Protein AF-B1I078-F1 (afdb_monomer_lite)

Organism: Lysinibacillus sphaericus (strain C3-41) (NCBI:txid444177)

Foldseek 3Di:
DPPQDWDFLDLVVVQVPDDFLAEEEEEEAVVLCSVVSLVNVCVVCVVVLEAEDEDEDPDPLVDVVSLVVVLVVVVVPVPGPDAYEYEYEECPVPADVSLVSVVVSCVVVVGRYYYYYYYHFYPDLVRRVCCCVVRVVLVRGQKYKYWGDAPPDRITIGIDGSVCVVVDDSVVVNVVVVVRND

Sequence (182 aa):
MLNEIIKPLYANEIIKSLYAGEKIIIVGECGAGKTHLLNQIREALIADNNPASILAGKFQANSEKDFDEILDEIKHHKNYAGKNFILMDEEDKFWLDDFKFLDKIADKLQSDIGYVATMQAGRGMKKIQEVIADKNVTKYFSKIIVVGYPRRSKGYFIVIDKKDENTFNWSHFERLQSNLYY

Structure (mmCIF, N/CA/C/O backbone):
data_AF-B1I078-F1
#
_entry.id   AF-B1I078-F1
#
loop_
_atom_site.group_PDB
_atom_site.id
_atom_site.type_symbol
_atom_site.label_atom_id
_atom_site.label_alt_id
_atom_site.label_comp_id
_atom_site.label_asym_id
_atom_site.label_entity_id
_atom_site.label_seq_id
_atom_site.pdbx_PDB_ins_code
_atom_site.Cartn_x
_atom_site.Cartn_y
_atom_site.Cartn_z
_atom_site.occupancy
_atom_site.B_iso_or_equiv
_atom_site.auth_seq_id
_atom_site.auth_comp_id
_atom_site.auth_asym_id
_atom_site.auth_atom_id
_atom_site.pdbx_PDB_model_num
ATOM 1 N N . MET A 1 1 ? -4.871 -17.125 -20.584 1.00 35.53 1 MET A N 1
ATOM 2 C CA . MET A 1 1 ? -4.058 -15.903 -20.407 1.00 35.53 1 MET A CA 1
ATOM 3 C C . MET A 1 1 ? -4.929 -14.899 -19.682 1.00 35.53 1 MET A C 1
ATOM 5 O O . MET A 1 1 ? -6.003 -14.605 -20.190 1.00 35.53 1 MET A O 1
ATOM 9 N N . LEU A 1 2 ? -4.539 -14.465 -18.484 1.00 36.88 2 LEU A N 1
ATOM 10 C CA . LEU A 1 2 ? -5.199 -13.339 -17.823 1.00 36.88 2 LEU A CA 1
ATOM 11 C C . LEU A 1 2 ? -4.810 -12.063 -18.578 1.00 36.88 2 LEU A C 1
ATOM 13 O O . LEU A 1 2 ? -3.639 -11.869 -18.897 1.00 36.88 2 LEU A O 1
ATOM 17 N N . ASN A 1 3 ? -5.796 -11.233 -18.910 1.00 39.59 3 ASN A N 1
ATOM 18 C CA . ASN A 1 3 ? -5.554 -9.908 -19.468 1.00 39.59 3 ASN A CA 1
ATOM 19 C C . ASN A 1 3 ? -4.946 -9.042 -18.356 1.00 39.59 3 ASN A C 1
ATOM 21 O O . ASN A 1 3 ? -5.674 -8.519 -17.514 1.00 39.59 3 ASN A O 1
ATOM 25 N N . GLU A 1 4 ? -3.620 -8.926 -18.325 1.00 52.34 4 GLU A N 1
ATOM 26 C CA . GLU A 1 4 ? -2.906 -7.975 -17.472 1.00 52.34 4 GLU A CA 1
ATOM 27 C C . GLU A 1 4 ? -3.211 -6.557 -17.979 1.00 52.34 4 GLU A C 1
ATOM 29 O O . GLU A 1 4 ? -2.581 -6.040 -18.900 1.00 52.34 4 GLU A O 1
ATOM 34 N N . ILE A 1 5 ? -4.262 -5.940 -17.436 1.00 53.91 5 ILE A N 1
ATOM 35 C CA . ILE A 1 5 ? -4.670 -4.585 -17.812 1.00 53.91 5 ILE A CA 1
ATOM 36 C C . ILE A 1 5 ? -3.835 -3.604 -16.987 1.00 53.91 5 ILE A C 1
ATOM 38 O O . ILE A 1 5 ? -4.050 -3.465 -15.784 1.00 53.91 5 ILE A O 1
ATOM 42 N N . ILE A 1 6 ? -2.903 -2.899 -17.635 1.00 55.84 6 ILE A N 1
ATOM 43 C CA . ILE A 1 6 ? -2.276 -1.703 -17.058 1.00 55.84 6 ILE A CA 1
ATOM 44 C C . ILE A 1 6 ? -3.361 -0.642 -16.930 1.00 55.84 6 ILE A C 1
ATOM 46 O O . ILE A 1 6 ? -3.942 -0.217 -17.933 1.00 55.84 6 ILE A O 1
ATOM 50 N N . LYS A 1 7 ? -3.639 -0.219 -15.698 1.00 57.97 7 LYS A N 1
ATOM 51 C CA . LYS A 1 7 ? -4.682 0.765 -15.431 1.00 57.97 7 LYS A CA 1
ATOM 52 C C . LYS A 1 7 ? -4.078 2.143 -15.157 1.00 57.97 7 LYS A C 1
ATOM 54 O O . LYS A 1 7 ? -3.057 2.244 -14.470 1.00 57.97 7 LYS A O 1
ATOM 59 N N . PRO A 1 8 ? -4.693 3.218 -15.678 1.00 57.91 8 PRO A N 1
ATOM 60 C CA . PRO A 1 8 ? -4.379 4.572 -15.235 1.00 57.91 8 PRO A CA 1
ATOM 61 C C . PRO A 1 8 ? -4.623 4.708 -13.725 1.00 57.91 8 PRO A C 1
ATOM 63 O O . PRO A 1 8 ? -5.537 4.081 -13.191 1.00 57.91 8 PRO A O 1
ATOM 66 N N . LEU A 1 9 ? -3.806 5.523 -13.048 1.00 56.84 9 LEU A N 1
ATOM 67 C CA . LEU A 1 9 ? -3.815 5.687 -11.590 1.00 56.84 9 LEU A CA 1
ATOM 68 C C . LEU A 1 9 ? -5.116 6.320 -11.058 1.00 56.84 9 LEU A C 1
ATOM 70 O O . LEU A 1 9 ? -5.196 7.523 -10.830 1.00 56.84 9 LEU A O 1
ATOM 74 N N . TYR A 1 10 ? -6.144 5.493 -10.873 1.00 59.09 10 TYR A N 1
ATOM 75 C CA . TYR A 1 10 ? -7.395 5.831 -10.207 1.00 59.09 10 TYR A CA 1
ATOM 76 C C . TYR A 1 10 ? -7.567 4.959 -8.960 1.00 59.09 10 TYR A C 1
ATOM 78 O O . TYR A 1 10 ? -7.896 3.775 -9.056 1.00 59.09 10 TYR A O 1
ATOM 86 N N . ALA A 1 11 ? -7.390 5.554 -7.779 1.00 56.84 11 ALA A N 1
ATOM 87 C CA . ALA A 1 11 ? -7.532 4.855 -6.501 1.00 56.84 11 ALA A CA 1
ATOM 88 C C . ALA A 1 11 ? -8.912 4.194 -6.315 1.00 56.84 11 ALA A C 1
ATOM 90 O O . ALA A 1 11 ? -9.003 3.124 -5.721 1.00 56.84 11 ALA A O 1
ATOM 91 N N . ASN A 1 12 ? -9.968 4.752 -6.916 1.00 58.53 12 ASN A N 1
ATOM 92 C CA . ASN A 1 12 ? -11.337 4.231 -6.826 1.00 58.53 12 ASN A CA 1
ATOM 93 C C . ASN A 1 12 ? -11.493 2.773 -7.296 1.00 58.53 12 ASN A C 1
ATOM 95 O O . ASN A 1 12 ? -12.405 2.084 -6.843 1.00 58.53 12 ASN A O 1
ATOM 99 N N . GLU A 1 13 ? -10.637 2.280 -8.197 1.00 58.34 13 GLU A N 1
ATOM 100 C CA . GLU A 1 13 ? -10.683 0.873 -8.619 1.00 58.34 13 GLU A CA 1
ATOM 101 C C . GLU A 1 13 ? -9.942 -0.067 -7.665 1.00 58.34 13 GLU A C 1
ATOM 103 O O . GLU A 1 13 ? -10.354 -1.212 -7.496 1.00 58.34 13 GLU A O 1
ATOM 108 N N . ILE A 1 14 ? -8.886 0.422 -7.010 1.00 62.47 14 ILE A N 1
ATOM 109 C CA . ILE A 1 14 ? -8.169 -0.312 -5.963 1.00 62.47 14 ILE A CA 1
ATOM 110 C C . ILE A 1 14 ? -9.088 -0.454 -4.742 1.00 62.47 14 ILE A C 1
ATOM 112 O O . ILE A 1 14 ? -9.258 -1.558 -4.227 1.00 62.47 14 ILE A O 1
ATOM 116 N N . ILE A 1 15 ? -9.756 0.637 -4.356 1.00 59.59 15 ILE A N 1
ATOM 117 C CA . ILE A 1 15 ? -10.561 0.768 -3.130 1.00 59.59 15 ILE A CA 1
ATOM 118 C C . ILE A 1 15 ? -11.805 -0.113 -3.127 1.00 59.59 15 ILE A C 1
ATOM 120 O O . ILE A 1 15 ? -12.087 -0.757 -2.122 1.00 59.59 15 ILE A O 1
ATOM 124 N N . LYS A 1 16 ? -12.492 -0.251 -4.269 1.00 58.97 16 LYS A N 1
ATOM 125 C CA . LYS A 1 16 ? -13.653 -1.155 -4.396 1.00 58.97 16 LYS A CA 1
ATOM 126 C C . LYS A 1 16 ? -13.335 -2.616 -4.074 1.00 58.97 16 LYS A C 1
ATOM 128 O O . LYS A 1 16 ? -14.251 -3.395 -3.832 1.00 58.97 16 LYS A O 1
ATOM 133 N N . SER A 1 17 ? -12.059 -2.992 -4.117 1.00 57.84 17 SER A N 1
ATOM 134 C CA . SER A 1 17 ? -11.607 -4.344 -3.806 1.00 57.84 17 SER A CA 1
ATOM 135 C C . SER A 1 17 ? -11.068 -4.500 -2.383 1.00 57.84 17 SER A C 1
ATOM 137 O O . SER A 1 17 ? -10.695 -5.620 -2.043 1.00 57.84 17 SER A O 1
ATOM 139 N N . LEU A 1 18 ? -10.976 -3.422 -1.589 1.00 65.00 18 LEU A N 1
ATOM 140 C CA . LEU A 1 18 ? -10.317 -3.457 -0.283 1.00 65.00 18 LEU A CA 1
ATOM 141 C C . LEU A 1 18 ? -11.240 -3.972 0.817 1.00 65.00 18 LEU A C 1
ATOM 143 O O . LEU A 1 18 ? -12.362 -3.493 0.990 1.00 65.00 18 LEU A O 1
ATOM 147 N N . TYR A 1 19 ? -10.741 -4.926 1.599 1.00 64.81 19 TYR A N 1
ATOM 148 C CA . TYR A 1 19 ? -11.453 -5.486 2.749 1.00 64.81 19 TYR A CA 1
ATOM 149 C C . TYR A 1 19 ? -10.754 -5.133 4.074 1.00 64.81 19 TYR A C 1
ATOM 151 O O . TYR A 1 19 ? -9.566 -4.828 4.109 1.00 64.81 19 TYR A O 1
ATOM 159 N N . ALA A 1 20 ? -11.500 -5.178 5.187 1.00 60.59 20 ALA A N 1
ATOM 160 C CA . ALA A 1 20 ? -10.881 -5.147 6.518 1.00 60.59 20 ALA A CA 1
ATOM 161 C C . ALA A 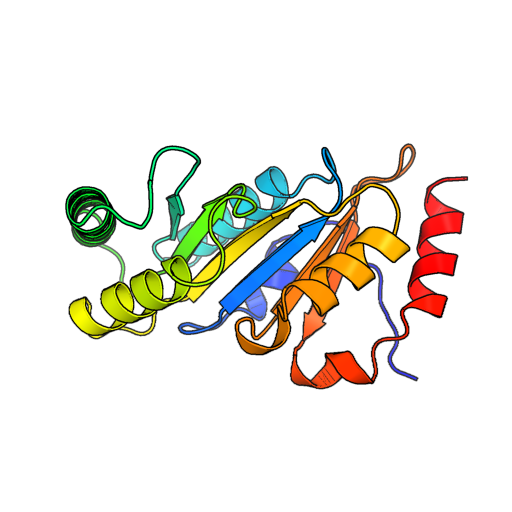1 20 ? -10.047 -6.410 6.710 1.00 60.59 20 ALA A C 1
ATOM 163 O O . ALA A 1 20 ? -10.416 -7.461 6.184 1.00 60.59 20 ALA A O 1
ATOM 164 N N . GLY A 1 21 ? -8.937 -6.296 7.438 1.00 68.38 21 GLY A N 1
ATOM 165 C CA . GLY A 1 21 ? -7.976 -7.387 7.599 1.00 68.38 21 GLY A CA 1
ATOM 166 C C . GLY A 1 21 ? -7.090 -7.612 6.370 1.00 68.38 21 GLY A C 1
ATOM 167 O O . GLY A 1 21 ? -6.218 -8.481 6.389 1.00 68.38 21 GLY A O 1
ATOM 168 N N . GLU A 1 22 ? -7.283 -6.841 5.295 1.00 79.19 22 GLU A N 1
ATOM 169 C CA . GLU A 1 22 ? -6.447 -6.943 4.110 1.00 79.19 22 GLU A CA 1
ATOM 170 C C . GLU A 1 22 ? -5.097 -6.256 4.338 1.00 79.19 22 GLU A C 1
ATOM 172 O O . GLU A 1 22 ? -5.033 -5.119 4.806 1.00 79.19 22 GLU A O 1
ATOM 177 N N . LYS A 1 23 ? -4.009 -6.952 3.996 1.00 83.06 23 LYS A N 1
ATOM 178 C CA . LYS A 1 23 ? -2.640 -6.439 4.100 1.00 83.06 23 LYS A CA 1
ATOM 179 C C . LYS A 1 23 ? -2.132 -6.147 2.693 1.00 83.06 23 LYS A C 1
ATOM 181 O O . LYS A 1 23 ? -1.948 -7.059 1.888 1.00 83.06 23 LYS A O 1
ATOM 186 N N . ILE A 1 24 ? -1.877 -4.881 2.397 1.00 86.12 24 ILE A N 1
ATOM 187 C CA . ILE A 1 24 ? -1.508 -4.388 1.070 1.00 86.12 24 ILE A CA 1
ATOM 188 C C . ILE A 1 24 ? -0.131 -3.747 1.127 1.00 86.12 24 ILE A C 1
ATOM 190 O O . ILE A 1 24 ? 0.157 -2.972 2.036 1.00 86.12 24 ILE A O 1
ATOM 194 N N . ILE A 1 25 ? 0.698 -4.029 0.129 1.00 87.19 25 ILE A N 1
ATOM 195 C CA . ILE A 1 25 ? 1.964 -3.327 -0.074 1.00 87.19 25 ILE A CA 1
ATOM 196 C C . ILE A 1 25 ? 1.952 -2.606 -1.421 1.00 87.19 25 ILE A C 1
ATOM 198 O O . ILE A 1 25 ? 1.544 -3.165 -2.437 1.00 87.19 25 ILE A O 1
ATOM 202 N N . ILE A 1 26 ? 2.416 -1.363 -1.439 1.00 88.88 26 ILE A N 1
ATOM 203 C CA . ILE A 1 26 ? 2.631 -0.554 -2.634 1.00 88.88 26 ILE A CA 1
ATOM 204 C C . ILE A 1 26 ? 4.131 -0.527 -2.903 1.00 88.88 26 ILE A C 1
ATOM 206 O O . ILE A 1 26 ? 4.904 0.045 -2.138 1.00 88.88 26 ILE A O 1
ATOM 210 N N . VAL A 1 27 ? 4.549 -1.131 -4.005 1.00 88.19 27 VAL A N 1
ATOM 211 C CA . VAL A 1 27 ? 5.952 -1.300 -4.377 1.00 88.19 27 VAL A CA 1
ATOM 212 C C . VAL A 1 27 ? 6.262 -0.462 -5.599 1.00 88.19 27 VAL A C 1
ATOM 214 O O . VAL A 1 27 ? 5.512 -0.448 -6.571 1.00 88.19 27 VAL A O 1
ATOM 217 N N . GLY A 1 28 ? 7.401 0.214 -5.585 1.00 87.62 28 GLY A N 1
ATOM 218 C CA . GLY A 1 28 ? 7.866 0.939 -6.756 1.00 87.62 28 GLY A CA 1
ATOM 219 C C . GLY A 1 28 ? 9.157 1.691 -6.506 1.00 87.62 28 GLY A C 1
ATOM 220 O O . GLY A 1 28 ? 9.615 1.846 -5.368 1.00 87.62 28 GLY A O 1
ATOM 221 N N . GLU A 1 29 ? 9.733 2.194 -7.588 1.00 85.00 29 GLU A N 1
ATOM 222 C CA . GLU A 1 29 ? 10.970 2.968 -7.552 1.00 85.00 29 GLU A CA 1
ATOM 223 C C . GLU A 1 29 ? 10.830 4.265 -6.732 1.00 85.00 29 GLU A C 1
ATOM 225 O O . GLU A 1 29 ? 9.731 4.736 -6.398 1.00 85.00 29 GLU A O 1
ATOM 230 N N . CYS A 1 30 ? 11.965 4.879 -6.402 1.00 81.50 30 CYS A N 1
ATOM 231 C CA . CYS A 1 30 ? 11.972 6.241 -5.874 1.00 81.50 30 CYS A CA 1
ATOM 232 C C . CYS A 1 30 ? 11.310 7.194 -6.889 1.00 81.50 30 CYS A C 1
ATOM 234 O O . CYS A 1 30 ? 11.624 7.156 -8.078 1.00 81.50 30 CYS A O 1
ATOM 236 N N . GLY A 1 31 ? 10.371 8.025 -6.430 1.00 78.56 31 GLY A N 1
ATOM 237 C CA . GLY A 1 31 ? 9.613 8.930 -7.301 1.00 78.56 31 GLY A CA 1
ATOM 238 C C . GLY A 1 31 ? 8.488 8.274 -8.115 1.00 78.56 31 GLY A C 1
ATOM 239 O O . GLY A 1 31 ? 7.826 8.967 -8.878 1.00 78.56 31 GLY A O 1
ATOM 240 N N . ALA A 1 32 ? 8.201 6.980 -7.923 1.00 81.75 32 ALA A N 1
ATOM 241 C CA . ALA A 1 32 ? 7.125 6.273 -8.631 1.00 81.75 32 ALA A CA 1
ATOM 242 C C . ALA A 1 32 ? 5.692 6.724 -8.261 1.00 81.75 32 ALA A C 1
ATOM 244 O O . ALA A 1 32 ? 4.726 6.210 -8.816 1.00 81.75 32 ALA A O 1
ATOM 245 N N . GLY A 1 33 ? 5.536 7.654 -7.312 1.00 83.06 33 GLY A N 1
ATOM 246 C CA . GLY A 1 33 ? 4.228 8.122 -6.844 1.00 83.06 33 GLY A CA 1
ATOM 247 C C . GLY A 1 33 ? 3.576 7.242 -5.771 1.00 83.06 33 GLY A C 1
ATOM 248 O O . GLY A 1 33 ? 2.368 7.332 -5.588 1.00 83.06 33 GLY A O 1
ATOM 249 N N . LYS A 1 34 ? 4.349 6.423 -5.037 1.00 87.25 34 LYS A N 1
ATOM 250 C CA . LYS A 1 34 ? 3.846 5.560 -3.945 1.00 87.25 34 LYS A CA 1
ATOM 251 C C . LYS A 1 34 ? 3.048 6.338 -2.895 1.00 87.25 34 LYS A C 1
ATOM 253 O O . LYS A 1 34 ? 1.875 6.050 -2.699 1.00 87.25 34 LYS A O 1
ATOM 258 N N . THR A 1 35 ? 3.648 7.372 -2.302 1.00 84.56 35 THR A N 1
ATOM 259 C CA . THR A 1 35 ? 3.002 8.266 -1.326 1.00 84.56 35 THR A CA 1
ATOM 260 C C . THR A 1 35 ? 1.771 8.958 -1.904 1.00 84.56 35 THR A C 1
ATOM 262 O O . THR A 1 35 ? 0.775 9.157 -1.215 1.00 84.56 35 THR A O 1
ATOM 265 N N . HIS A 1 36 ? 1.809 9.326 -3.189 1.00 84.31 36 HIS A N 1
ATOM 266 C CA . HIS A 1 36 ? 0.651 9.922 -3.850 1.00 84.31 36 HIS A CA 1
ATOM 267 C C . HIS A 1 36 ? -0.510 8.924 -3.925 1.00 84.31 36 HIS A C 1
ATOM 269 O O . HIS A 1 36 ? -1.622 9.265 -3.533 1.00 84.31 36 HIS A O 1
ATOM 275 N N . LEU A 1 37 ? -0.244 7.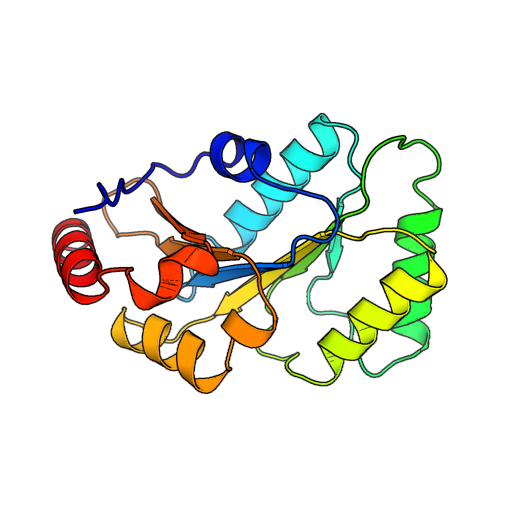679 -4.336 1.00 84.44 37 LEU A N 1
ATOM 276 C CA . LEU A 1 37 ? -1.251 6.621 -4.340 1.00 84.44 37 LEU A CA 1
ATOM 277 C C . LEU A 1 37 ? -1.749 6.296 -2.922 1.00 84.44 37 LEU A C 1
ATOM 279 O O . LEU A 1 37 ? -2.949 6.134 -2.726 1.00 84.44 37 LEU A O 1
ATOM 283 N N . LEU A 1 38 ? -0.853 6.246 -1.934 1.00 86.12 38 LEU A N 1
ATOM 284 C CA . LEU A 1 38 ? -1.202 6.019 -0.531 1.00 86.12 38 LEU A CA 1
ATOM 285 C C . LEU A 1 38 ? -2.184 7.086 -0.017 1.00 86.12 38 LEU A C 1
ATOM 287 O O . LEU A 1 38 ? -3.196 6.755 0.596 1.00 86.12 38 LEU A O 1
ATOM 291 N N . ASN A 1 39 ? -1.933 8.361 -0.329 1.00 84.25 39 ASN A N 1
ATOM 292 C CA . ASN A 1 39 ? -2.836 9.458 0.023 1.00 84.25 39 ASN A CA 1
ATOM 293 C C . ASN A 1 39 ? -4.185 9.359 -0.697 1.00 84.25 39 ASN A C 1
ATOM 295 O O . ASN A 1 39 ? -5.217 9.555 -0.065 1.00 84.25 39 ASN A O 1
ATOM 299 N N . GLN A 1 40 ? -4.205 8.995 -1.982 1.00 83.50 40 GLN A N 1
ATOM 300 C CA . GLN A 1 40 ? -5.472 8.779 -2.687 1.00 83.50 40 GLN A CA 1
ATOM 301 C C . GLN A 1 40 ? -6.281 7.620 -2.082 1.00 83.50 40 GLN A C 1
ATOM 303 O O . GLN A 1 40 ? -7.505 7.704 -1.995 1.00 83.50 40 GLN A O 1
ATOM 308 N N . ILE A 1 41 ? -5.609 6.549 -1.638 1.00 83.88 41 ILE A N 1
ATOM 309 C CA . ILE A 1 41 ? -6.250 5.447 -0.907 1.00 83.88 41 ILE A CA 1
ATOM 310 C C . ILE A 1 41 ? -6.853 5.963 0.399 1.00 83.88 41 ILE A C 1
ATOM 312 O O . ILE A 1 41 ? -8.018 5.690 0.674 1.00 83.88 41 ILE A O 1
ATOM 316 N N . ARG A 1 42 ? -6.103 6.757 1.172 1.00 84.56 42 ARG A N 1
ATOM 317 C CA . ARG A 1 42 ? -6.603 7.380 2.405 1.00 84.56 42 ARG A CA 1
ATOM 318 C C . ARG A 1 42 ? -7.852 8.221 2.159 1.00 84.56 42 ARG A C 1
ATOM 320 O O . ARG A 1 42 ? -8.843 8.048 2.859 1.00 84.56 42 ARG A O 1
ATOM 327 N N . GLU A 1 43 ? -7.794 9.142 1.202 1.00 83.00 43 GLU A N 1
ATOM 328 C CA . GLU A 1 43 ? -8.887 10.078 0.922 1.00 83.00 43 GLU A CA 1
ATOM 329 C C . GLU A 1 43 ? -10.184 9.344 0.596 1.00 83.00 43 GLU A C 1
ATOM 331 O O . GLU A 1 43 ? -11.238 9.681 1.135 1.00 83.00 43 GLU A O 1
ATOM 336 N N . ALA A 1 44 ? -10.112 8.307 -0.235 1.00 79.94 44 ALA A N 1
ATOM 337 C CA . ALA A 1 44 ? -11.307 7.571 -0.606 1.00 79.94 44 ALA A CA 1
ATOM 338 C C . ALA A 1 44 ? -11.751 6.542 0.453 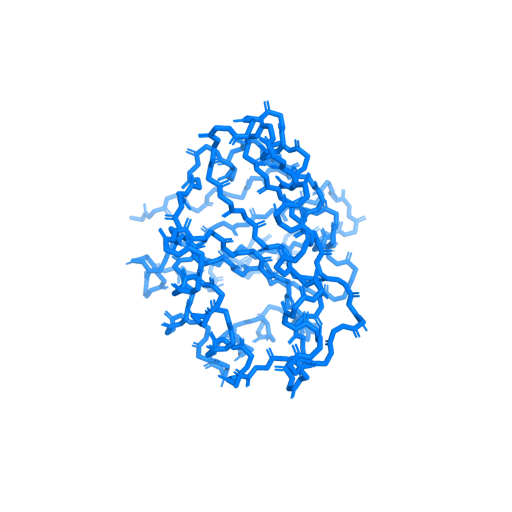1.00 79.94 44 ALA A C 1
ATOM 340 O O . ALA A 1 44 ? -12.952 6.323 0.584 1.00 79.94 44 ALA A O 1
ATOM 341 N N . LEU A 1 45 ? -10.857 6.011 1.300 1.00 79.81 45 LEU A N 1
ATOM 342 C CA . LEU A 1 45 ? -11.271 5.286 2.513 1.00 79.81 45 LEU A CA 1
ATOM 343 C C . LEU A 1 45 ? -12.086 6.187 3.453 1.00 79.81 45 LEU A C 1
ATOM 345 O O . LEU A 1 45 ? -13.162 5.789 3.900 1.00 79.81 45 LEU A O 1
ATOM 349 N N . ILE A 1 46 ? -11.613 7.415 3.694 1.00 79.25 46 ILE A N 1
ATOM 350 C CA . ILE A 1 46 ? -12.309 8.403 4.533 1.00 79.25 46 ILE A CA 1
ATOM 351 C C . ILE A 1 46 ? -13.661 8.782 3.918 1.00 79.25 46 ILE A C 1
ATOM 353 O O . ILE A 1 46 ? -14.651 8.871 4.644 1.00 79.25 46 ILE A O 1
ATOM 357 N N . ALA A 1 47 ? -13.725 8.966 2.595 1.00 79.50 47 ALA A N 1
ATOM 358 C CA . ALA A 1 47 ? -14.976 9.247 1.886 1.00 79.50 47 ALA A CA 1
ATOM 359 C C . ALA A 1 47 ? -16.023 8.128 2.060 1.00 79.50 47 ALA A C 1
ATOM 361 O O . ALA A 1 47 ? -17.214 8.417 2.164 1.00 79.50 47 ALA A O 1
ATOM 362 N N . ASP A 1 48 ? -15.577 6.874 2.177 1.00 76.81 48 ASP A N 1
ATOM 363 C CA . ASP A 1 48 ? -16.417 5.699 2.443 1.00 76.81 48 ASP A CA 1
ATOM 364 C C . ASP A 1 48 ? -16.675 5.458 3.950 1.00 76.81 48 ASP A C 1
ATOM 366 O O . ASP A 1 48 ? -17.142 4.388 4.345 1.00 76.81 48 ASP A O 1
ATOM 370 N N . ASN A 1 49 ? -16.399 6.446 4.811 1.00 76.06 49 ASN A N 1
ATOM 371 C CA . ASN A 1 49 ? -16.514 6.373 6.275 1.00 76.06 49 ASN A CA 1
ATOM 372 C C . ASN A 1 49 ? -15.618 5.310 6.944 1.00 76.06 49 ASN A C 1
ATOM 374 O O . ASN A 1 49 ? -15.933 4.837 8.041 1.00 76.06 49 ASN A O 1
ATOM 378 N N . ASN A 1 50 ? -14.494 4.950 6.320 1.00 78.12 50 ASN A N 1
ATOM 379 C CA . ASN A 1 50 ? -13.466 4.093 6.911 1.00 78.12 50 ASN A CA 1
ATOM 380 C C . ASN A 1 50 ? -12.323 4.963 7.475 1.00 78.12 50 ASN A C 1
ATOM 382 O O . ASN A 1 50 ? -11.679 5.685 6.706 1.00 78.12 50 ASN A O 1
ATOM 386 N N . PRO A 1 51 ? -12.040 4.919 8.792 1.00 77.06 51 PRO A N 1
ATOM 387 C CA . PRO A 1 51 ? -10.882 5.588 9.378 1.00 77.06 51 PRO A CA 1
ATOM 388 C C . PRO A 1 51 ? -9.590 5.157 8.697 1.00 77.06 51 PRO A C 1
ATOM 390 O O . PRO A 1 51 ? -9.355 3.965 8.513 1.00 77.06 51 PRO A O 1
ATOM 393 N N . ALA A 1 52 ? -8.740 6.124 8.364 1.00 77.44 52 ALA A N 1
ATOM 394 C CA . ALA A 1 52 ? -7.469 5.881 7.699 1.00 77.44 52 ALA A CA 1
ATOM 395 C C . ALA A 1 52 ? -6.398 6.849 8.228 1.00 77.44 52 ALA A C 1
ATOM 397 O O . ALA A 1 52 ? -6.401 8.041 7.887 1.00 77.44 52 ALA A O 1
ATOM 398 N N . SER A 1 53 ? -5.482 6.329 9.045 1.00 75.94 53 SER A N 1
ATOM 399 C CA . SER A 1 53 ? -4.350 7.078 9.614 1.00 75.94 53 SER A CA 1
ATOM 400 C C . SER A 1 53 ? -3.062 6.757 8.866 1.00 75.94 53 SER A C 1
ATOM 402 O O . SER A 1 53 ? -2.803 5.594 8.567 1.00 75.94 53 SER A O 1
ATOM 404 N N . ILE A 1 54 ? -2.262 7.783 8.551 1.00 73.25 54 ILE A N 1
ATOM 405 C CA . ILE A 1 54 ? -0.944 7.612 7.924 1.00 73.25 54 ILE A CA 1
ATOM 406 C C . ILE A 1 54 ? 0.140 7.705 8.990 1.00 73.25 54 ILE A C 1
ATOM 408 O O . ILE A 1 54 ? 0.316 8.741 9.628 1.00 73.25 54 ILE A O 1
ATOM 412 N N . LEU A 1 55 ? 0.930 6.648 9.083 1.00 72.12 55 LEU A N 1
ATOM 413 C CA . LEU A 1 55 ? 2.165 6.561 9.830 1.00 72.12 55 LEU A CA 1
ATOM 414 C C . LEU A 1 55 ? 3.315 6.868 8.868 1.00 72.12 55 LEU A C 1
ATOM 416 O O . LEU A 1 55 ? 3.604 6.092 7.961 1.00 72.12 55 LEU A O 1
ATOM 420 N N . ALA A 1 56 ? 3.947 8.029 9.030 1.00 65.06 56 ALA A N 1
ATOM 421 C CA . ALA A 1 56 ? 5.069 8.453 8.194 1.00 65.06 56 ALA A CA 1
ATOM 422 C C . ALA A 1 56 ? 6.309 8.705 9.056 1.00 65.06 56 ALA A C 1
ATOM 424 O O . ALA A 1 56 ? 6.286 9.585 9.918 1.00 65.06 56 ALA A O 1
ATOM 425 N N . GLY A 1 57 ? 7.388 7.952 8.811 1.00 55.41 57 GLY A N 1
ATOM 426 C CA . GLY A 1 57 ? 8.788 8.265 9.155 1.00 55.41 57 GLY A CA 1
ATOM 427 C C . GLY A 1 57 ? 9.176 8.577 10.614 1.00 55.41 57 GLY A C 1
ATOM 428 O O . GLY A 1 57 ? 10.364 8.768 10.874 1.00 55.41 57 GLY A O 1
ATOM 429 N N . LYS A 1 58 ? 8.229 8.657 11.555 1.00 51.38 58 LYS A N 1
ATOM 430 C CA . LYS A 1 58 ? 8.458 9.044 12.959 1.00 51.38 58 LYS A CA 1
ATOM 431 C C . LYS A 1 58 ? 8.393 7.886 13.943 1.00 51.38 58 LYS A C 1
ATOM 433 O O . LYS A 1 58 ? 8.986 7.996 15.009 1.00 51.38 58 LYS A O 1
ATOM 438 N N . PHE A 1 59 ? 7.699 6.814 13.588 1.00 55.19 59 PHE A N 1
ATOM 439 C CA . PHE A 1 59 ? 7.488 5.692 14.487 1.00 55.19 59 PHE A CA 1
ATOM 440 C C . PHE A 1 59 ? 8.666 4.734 14.370 1.00 55.19 59 PHE A C 1
ATOM 442 O O . PHE A 1 59 ? 8.923 4.207 13.297 1.00 55.19 59 PHE A O 1
ATOM 449 N N . GLN A 1 60 ? 9.416 4.535 15.445 1.00 54.28 60 GLN A N 1
ATOM 450 C CA . GLN A 1 60 ? 10.322 3.406 15.580 1.00 54.28 60 GLN A CA 1
ATOM 451 C C . GLN A 1 60 ? 9.487 2.264 16.158 1.00 54.28 60 GLN A C 1
ATOM 453 O O . GLN A 1 60 ? 9.238 2.232 17.359 1.00 54.28 60 GLN A O 1
ATOM 458 N N . ALA A 1 61 ? 9.060 1.314 15.327 1.00 50.91 61 ALA A N 1
ATOM 459 C CA . ALA A 1 61 ? 8.110 0.247 15.682 1.00 50.91 61 ALA A CA 1
ATOM 460 C C . ALA A 1 61 ? 8.557 -0.747 16.794 1.00 50.91 61 ALA A C 1
ATOM 462 O O . ALA A 1 61 ? 7.872 -1.724 17.091 1.00 50.91 61 ALA A O 1
ATOM 463 N N . ASN A 1 62 ? 9.639 -0.425 17.512 1.00 55.22 62 ASN A N 1
ATOM 464 C CA . ASN A 1 62 ? 10.103 -1.082 18.735 1.00 55.22 62 ASN A CA 1
ATOM 465 C C . ASN A 1 62 ? 9.750 -0.316 20.032 1.00 55.22 62 ASN A C 1
ATOM 467 O O . ASN A 1 62 ? 10.159 -0.730 21.116 1.00 55.22 62 ASN A O 1
ATOM 471 N N . SER A 1 63 ? 9.024 0.802 19.945 1.00 61.12 63 SER A N 1
ATOM 472 C CA . SER A 1 63 ? 8.643 1.658 21.076 1.00 61.12 63 SER A CA 1
ATOM 473 C C . SER A 1 63 ? 7.184 1.409 21.493 1.00 61.12 63 SER A C 1
ATOM 475 O O . SER A 1 63 ? 6.258 1.595 20.709 1.00 61.12 63 SER A O 1
ATOM 477 N N . GLU A 1 64 ? 6.949 1.012 22.749 1.00 64.38 64 GLU A N 1
ATOM 478 C CA . GLU A 1 64 ? 5.590 0.891 23.320 1.00 64.38 64 GLU A CA 1
ATOM 479 C C . GLU A 1 64 ? 4.867 2.250 23.383 1.00 64.38 64 GLU A C 1
ATOM 481 O O . GLU A 1 64 ? 3.646 2.321 23.329 1.00 64.38 64 GLU A O 1
ATOM 486 N N . LYS A 1 65 ? 5.623 3.351 23.392 1.00 69.12 65 LYS A N 1
ATOM 487 C CA . LYS A 1 65 ? 5.074 4.705 23.302 1.00 69.12 65 LYS A CA 1
ATOM 488 C C . LYS A 1 65 ? 4.480 4.990 21.917 1.00 69.1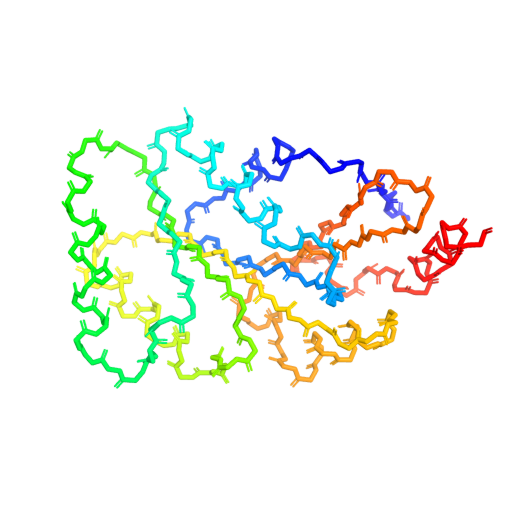2 65 LYS A C 1
ATOM 490 O O . LYS A 1 65 ? 3.409 5.573 21.818 1.00 69.12 65 LYS A O 1
ATOM 495 N N . ASP A 1 66 ? 5.150 4.537 20.864 1.00 63.66 66 ASP A N 1
ATOM 496 C CA . ASP A 1 66 ? 4.702 4.703 19.477 1.00 63.66 66 ASP A CA 1
ATOM 497 C C . ASP A 1 66 ? 3.423 3.890 19.235 1.00 63.66 66 ASP A C 1
ATOM 499 O O . ASP A 1 66 ? 2.502 4.340 18.558 1.00 63.66 66 ASP A O 1
ATOM 503 N N . PHE A 1 67 ? 3.339 2.713 19.865 1.00 65.62 67 PHE A N 1
ATOM 504 C CA . PHE A 1 67 ? 2.132 1.891 19.910 1.00 65.62 67 PHE A CA 1
ATOM 505 C C . PHE A 1 67 ? 0.934 2.646 20.505 1.00 65.62 67 PHE A C 1
ATOM 507 O O . PHE A 1 67 ? -0.151 2.650 19.918 1.00 65.62 67 PHE A O 1
ATOM 514 N N . ASP A 1 68 ? 1.125 3.272 21.667 1.00 68.75 68 ASP A N 1
ATOM 515 C CA . ASP A 1 68 ? 0.057 3.989 22.360 1.00 68.75 68 ASP A CA 1
ATOM 516 C C . ASP A 1 68 ? -0.369 5.252 21.594 1.00 68.75 68 ASP A C 1
ATOM 518 O O . ASP A 1 68 ? -1.566 5.505 21.475 1.00 68.75 68 ASP A O 1
ATOM 522 N N . GLU A 1 69 ? 0.571 5.983 20.984 1.00 71.25 69 GLU A N 1
ATOM 523 C CA . GLU A 1 69 ? 0.264 7.148 20.138 1.00 71.25 69 GLU A CA 1
ATOM 524 C C . GLU A 1 69 ? -0.611 6.768 18.927 1.00 71.25 69 GLU A C 1
ATOM 526 O O . GLU A 1 69 ? -1.588 7.457 18.627 1.00 71.25 69 GLU A O 1
ATOM 531 N N . ILE A 1 70 ? -0.324 5.636 18.274 1.00 67.62 70 ILE A N 1
ATOM 532 C CA . ILE A 1 70 ? -1.119 5.129 17.142 1.00 67.62 70 ILE A CA 1
ATOM 533 C C . ILE A 1 70 ? -2.517 4.707 17.598 1.00 67.62 70 ILE A C 1
ATOM 535 O O . ILE A 1 70 ? -3.515 5.021 16.943 1.00 67.62 70 ILE A O 1
ATOM 539 N N . LEU A 1 71 ? -2.613 4.006 18.730 1.00 67.88 71 LEU A N 1
ATOM 540 C CA . LEU A 1 71 ? -3.907 3.636 19.296 1.00 67.88 71 LEU A CA 1
ATOM 541 C C . LEU A 1 71 ? -4.738 4.854 19.687 1.00 67.88 71 LEU A C 1
ATOM 543 O O . LEU A 1 71 ? -5.957 4.831 19.506 1.00 67.88 71 LEU A O 1
ATOM 547 N N . ASP A 1 72 ? -4.114 5.889 20.236 1.00 73.50 72 ASP A N 1
ATOM 548 C CA . ASP A 1 72 ? -4.801 7.116 20.621 1.00 73.50 72 ASP A CA 1
ATOM 549 C C . ASP A 1 72 ? -5.301 7.883 19.397 1.00 73.50 72 ASP A C 1
ATOM 551 O O . ASP A 1 72 ? -6.446 8.346 19.409 1.00 73.50 72 ASP A O 1
ATOM 555 N N . GLU A 1 73 ? -4.522 7.924 18.310 1.00 68.81 73 GLU A N 1
ATOM 556 C CA . GLU A 1 73 ? -4.961 8.491 17.032 1.00 68.81 73 GLU A CA 1
ATOM 557 C C . GLU A 1 73 ? -6.205 7.757 16.505 1.00 68.81 73 GLU A C 1
ATOM 559 O O . GLU A 1 73 ? -7.224 8.387 16.211 1.00 68.81 73 GLU A O 1
ATOM 564 N N . ILE A 1 74 ? -6.187 6.419 16.504 1.00 66.19 74 ILE A N 1
ATOM 565 C CA . ILE A 1 74 ? -7.332 5.595 16.082 1.00 66.19 74 ILE A CA 1
ATOM 566 C C . ILE A 1 74 ? -8.549 5.823 16.997 1.00 66.19 74 ILE A C 1
ATOM 568 O O . ILE A 1 74 ? -9.672 5.988 16.519 1.00 66.19 74 ILE A O 1
ATOM 572 N N . LYS A 1 75 ? -8.357 5.875 18.321 1.00 66.81 75 LYS A N 1
ATOM 573 C CA . LYS A 1 75 ? -9.446 6.044 19.306 1.00 66.81 75 LYS A CA 1
ATOM 574 C C . LYS A 1 75 ? -10.043 7.450 19.329 1.00 66.81 75 LYS A C 1
ATOM 576 O O . LYS A 1 75 ? -11.197 7.606 19.736 1.00 66.81 75 LYS A O 1
ATOM 581 N N . HIS A 1 76 ? -9.287 8.483 18.959 1.00 64.62 76 HIS A N 1
ATOM 582 C CA . HIS A 1 76 ? -9.788 9.863 18.887 1.00 64.62 76 HIS A CA 1
ATOM 583 C C . HIS A 1 76 ? -10.811 10.054 17.764 1.00 64.62 76 HIS A C 1
ATOM 585 O O . HIS A 1 76 ? -11.682 10.925 17.839 1.00 64.62 76 HIS A O 1
ATOM 591 N N . HIS A 1 77 ? -10.796 9.170 16.775 1.00 58.72 77 HIS A N 1
ATOM 592 C CA . HIS A 1 77 ? -11.751 9.123 15.684 1.00 58.72 77 HIS A CA 1
ATOM 593 C C . HIS A 1 77 ? -13.048 8.380 16.084 1.00 58.72 77 HIS A C 1
ATOM 595 O O . HIS A 1 77 ? -13.426 7.373 15.499 1.00 58.72 77 HIS A O 1
ATOM 601 N N . LYS A 1 78 ? -13.778 8.905 17.083 1.00 49.66 78 LYS A N 1
ATOM 602 C CA . LYS A 1 78 ? -14.984 8.281 17.687 1.00 49.66 78 LYS A CA 1
ATOM 603 C C . LYS A 1 78 ? -16.248 8.219 16.804 1.00 49.66 78 LYS A C 1
ATOM 605 O O . LYS A 1 78 ? -17.255 7.682 17.252 1.00 49.66 78 LYS A O 1
ATOM 610 N N . ASN A 1 79 ? -16.223 8.763 15.585 1.00 51.19 79 ASN A N 1
ATOM 611 C CA . ASN A 1 79 ? -17.423 8.964 14.752 1.00 51.19 79 ASN A CA 1
ATOM 612 C C . ASN A 1 79 ? -17.513 8.066 13.513 1.00 51.19 79 ASN A C 1
ATOM 614 O O . ASN A 1 79 ? -18.362 8.299 12.655 1.00 51.19 79 ASN A O 1
ATOM 618 N N . TYR A 1 80 ? -16.665 7.050 13.394 1.00 55.16 80 TYR A N 1
ATOM 619 C CA . TYR A 1 80 ? -16.685 6.184 12.225 1.00 55.16 80 TYR A CA 1
ATOM 620 C C . TYR A 1 80 ? -17.362 4.846 12.521 1.00 55.16 80 TYR A C 1
ATOM 622 O O . TYR A 1 80 ? -17.075 4.196 13.522 1.00 55.16 80 TYR A O 1
ATOM 630 N N . ALA A 1 81 ? -18.262 4.442 11.625 1.00 51.88 81 ALA A N 1
ATOM 631 C CA . ALA A 1 81 ? -18.937 3.141 11.646 1.00 51.88 81 ALA A CA 1
ATOM 632 C C . ALA A 1 81 ? -18.239 2.094 10.752 1.00 51.88 81 ALA A C 1
ATOM 634 O O . ALA A 1 81 ? -18.678 0.946 10.687 1.00 51.88 81 ALA A O 1
ATOM 635 N N . GLY A 1 82 ? -17.200 2.509 10.018 1.00 58.59 82 GLY A N 1
ATOM 636 C CA . GLY A 1 82 ? -16.469 1.688 9.061 1.00 58.59 82 GLY A CA 1
ATOM 637 C C . GLY A 1 82 ? -15.270 0.949 9.652 1.00 58.59 82 GLY A C 1
ATOM 638 O O . GLY A 1 82 ? -15.036 0.910 10.858 1.00 58.59 82 GLY A O 1
ATOM 639 N N . LYS A 1 83 ? -14.502 0.338 8.757 1.00 71.19 83 LYS A N 1
ATOM 640 C CA . LYS A 1 83 ? -13.335 -0.498 9.051 1.00 71.19 83 LYS A CA 1
ATOM 641 C C . LYS A 1 83 ? -12.100 0.374 9.269 1.00 71.19 83 LYS A C 1
ATOM 643 O O . LYS A 1 83 ? -11.900 1.327 8.524 1.00 71.19 83 LYS A O 1
ATOM 648 N N . ASN A 1 84 ? -11.259 0.040 10.246 1.00 75.44 84 ASN A N 1
ATOM 649 C CA . ASN A 1 84 ? -10.039 0.802 10.525 1.00 75.44 84 ASN A CA 1
ATOM 650 C C . ASN A 1 84 ? -8.918 0.420 9.553 1.00 75.44 84 ASN A C 1
ATOM 652 O O . ASN A 1 84 ? -8.646 -0.766 9.358 1.00 75.44 84 ASN A O 1
ATOM 656 N N . PHE A 1 85 ? -8.241 1.418 8.989 1.00 77.44 85 PHE A N 1
ATOM 657 C CA . PHE A 1 85 ? -7.060 1.236 8.154 1.00 77.44 85 PHE A CA 1
ATOM 658 C C . PHE A 1 85 ? -5.858 1.992 8.713 1.00 77.44 85 PHE A C 1
ATOM 660 O O . PHE A 1 85 ? -5.949 3.157 9.104 1.00 77.44 85 PHE A O 1
ATOM 667 N N . ILE A 1 86 ? -4.708 1.326 8.687 1.00 79.56 86 ILE A N 1
ATOM 668 C CA . ILE A 1 86 ? -3.410 1.913 9.002 1.00 79.56 86 ILE A CA 1
ATOM 669 C C . ILE A 1 86 ? -2.596 1.956 7.715 1.00 79.56 86 ILE A C 1
ATOM 671 O O . ILE A 1 86 ? -2.381 0.939 7.053 1.00 79.56 86 ILE A O 1
ATOM 675 N N . LEU A 1 87 ? -2.166 3.154 7.342 1.00 81.38 87 LEU A N 1
ATOM 676 C CA . LEU A 1 87 ? -1.373 3.411 6.155 1.00 81.38 87 LEU A CA 1
ATOM 677 C C . LEU A 1 87 ? 0.050 3.740 6.594 1.00 81.38 87 LEU A C 1
ATOM 679 O O . LEU A 1 87 ? 0.234 4.527 7.509 1.00 81.38 87 LEU A O 1
ATOM 683 N N . MET A 1 88 ? 1.053 3.153 5.960 1.00 79.69 88 MET A N 1
ATOM 684 C CA . MET A 1 88 ? 2.452 3.263 6.366 1.00 79.69 88 MET A CA 1
ATOM 685 C C . MET A 1 88 ? 3.278 3.696 5.161 1.00 79.69 88 MET A C 1
ATOM 687 O O . MET A 1 88 ? 3.266 3.018 4.132 1.00 79.69 88 MET A O 1
ATOM 691 N N . ASP A 1 89 ? 3.940 4.847 5.256 1.00 77.88 89 ASP A N 1
ATOM 692 C CA . ASP A 1 89 ? 4.764 5.378 4.169 1.00 77.88 89 ASP A CA 1
ATOM 693 C C . ASP A 1 89 ? 6.262 5.194 4.457 1.00 77.88 89 ASP A C 1
ATOM 695 O O . ASP A 1 89 ? 6.761 5.652 5.485 1.00 77.88 89 ASP A O 1
ATOM 699 N N . GLU A 1 90 ? 6.963 4.571 3.505 1.00 65.19 90 GLU A N 1
ATOM 700 C CA . GLU A 1 90 ? 8.400 4.267 3.479 1.00 65.19 90 GLU A CA 1
ATOM 701 C C . GLU A 1 90 ? 8.866 3.202 4.498 1.00 65.19 90 GLU A C 1
ATOM 703 O O . GLU A 1 90 ? 9.762 3.432 5.314 1.00 65.19 90 GLU A O 1
ATOM 708 N N . GLU A 1 91 ? 8.328 1.982 4.382 1.00 62.28 91 GLU A N 1
ATOM 709 C CA . GLU A 1 91 ? 8.609 0.830 5.261 1.00 62.28 91 GLU A CA 1
ATOM 710 C C . GLU A 1 91 ? 9.970 0.142 5.031 1.00 62.28 91 GLU A C 1
ATOM 712 O O . GLU A 1 91 ? 10.256 -0.893 5.628 1.00 62.28 91 GLU A O 1
ATOM 717 N N . ASP A 1 92 ? 10.879 0.693 4.222 1.00 55.28 92 ASP A N 1
ATOM 718 C CA . ASP A 1 92 ? 12.202 0.070 4.006 1.00 55.28 92 ASP A CA 1
ATOM 719 C C . ASP A 1 92 ? 13.006 -0.095 5.315 1.00 55.28 92 ASP A C 1
ATOM 721 O O . ASP A 1 92 ? 13.965 -0.871 5.375 1.00 55.28 92 ASP A O 1
ATOM 725 N N . LYS A 1 93 ? 12.607 0.637 6.364 1.00 53.31 93 LYS A N 1
ATOM 726 C CA . LYS A 1 93 ? 13.170 0.616 7.721 1.00 53.31 93 LYS A CA 1
ATOM 727 C C . LYS A 1 93 ? 12.500 -0.391 8.664 1.00 53.31 93 LYS A C 1
ATOM 729 O O . LYS A 1 93 ? 13.061 -0.643 9.728 1.00 53.31 93 LYS A O 1
ATOM 734 N N . PHE A 1 94 ? 11.360 -0.961 8.282 1.00 56.06 94 PHE A N 1
ATOM 735 C CA . PHE A 1 94 ? 10.471 -1.721 9.156 1.00 56.06 94 PHE A CA 1
ATOM 736 C C . PHE A 1 94 ? 10.121 -3.057 8.504 1.00 56.06 94 PHE A C 1
ATOM 738 O O . PHE A 1 94 ? 9.189 -3.165 7.708 1.00 56.06 94 PHE A O 1
ATOM 745 N N . TRP A 1 95 ? 10.917 -4.101 8.752 1.00 59.47 95 TRP A N 1
ATOM 746 C CA . TRP A 1 95 ? 10.572 -5.399 8.179 1.00 59.47 95 TRP A CA 1
ATOM 747 C C . TRP A 1 95 ? 11.029 -6.600 8.990 1.00 59.47 95 TRP A C 1
ATOM 749 O O . TRP A 1 95 ? 12.085 -7.177 8.742 1.00 59.47 95 TRP A O 1
ATOM 759 N N . LEU A 1 96 ? 10.175 -6.979 9.944 1.00 50.03 96 LEU A N 1
ATOM 760 C CA . LEU A 1 96 ? 9.739 -8.343 10.313 1.00 50.03 96 LEU A CA 1
ATOM 761 C C . LEU A 1 96 ? 9.195 -8.344 11.745 1.00 50.03 96 LEU A C 1
ATOM 763 O O . LEU A 1 96 ? 8.220 -9.042 12.029 1.00 50.03 96 LEU A O 1
ATOM 767 N N . ASP A 1 97 ? 9.788 -7.536 12.621 1.00 54.28 97 ASP A N 1
ATOM 768 C CA . ASP A 1 97 ? 9.300 -7.330 13.986 1.00 54.28 97 ASP A CA 1
ATOM 769 C C . ASP A 1 97 ? 8.153 -6.308 14.040 1.00 54.28 97 ASP A C 1
ATOM 771 O O . ASP A 1 97 ? 7.241 -6.449 14.855 1.00 54.28 97 ASP A O 1
ATOM 775 N N . ASP A 1 98 ? 8.094 -5.397 13.070 1.00 56.88 98 ASP A N 1
ATOM 776 C CA . ASP A 1 98 ? 7.060 -4.360 12.972 1.00 56.88 98 ASP A CA 1
ATOM 777 C C . ASP A 1 98 ? 5.698 -4.934 12.541 1.00 56.88 98 ASP A C 1
ATOM 779 O O . ASP A 1 98 ? 4.646 -4.464 12.961 1.00 56.88 98 ASP A O 1
ATOM 783 N N . PHE A 1 99 ? 5.676 -6.052 11.804 1.00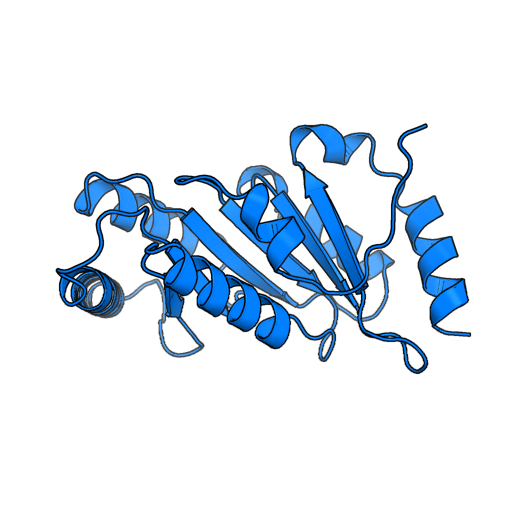 60.12 99 PHE A N 1
ATOM 784 C CA . PHE A 1 99 ? 4.417 -6.740 11.475 1.00 60.12 99 PHE A CA 1
ATOM 785 C C . PHE A 1 99 ? 3.805 -7.456 12.681 1.00 60.12 99 PHE A C 1
ATOM 787 O O . PHE A 1 99 ? 2.582 -7.492 12.803 1.00 60.12 99 PHE A O 1
ATOM 794 N N . LYS A 1 100 ? 4.628 -7.968 13.612 1.00 64.19 100 LYS A N 1
ATOM 795 C CA . LYS A 1 100 ? 4.114 -8.483 14.895 1.00 64.19 100 LYS A CA 1
ATOM 796 C C . LYS A 1 100 ? 3.484 -7.357 15.712 1.00 64.19 100 LYS A C 1
ATOM 798 O O . LYS A 1 100 ? 2.559 -7.595 16.481 1.00 64.19 100 LYS A O 1
ATOM 803 N N . PHE A 1 101 ? 4.002 -6.139 15.574 1.00 66.56 101 PHE A N 1
ATOM 804 C CA . PHE A 1 101 ? 3.423 -4.955 16.190 1.00 66.56 101 PHE A CA 1
ATOM 805 C C . PHE A 1 101 ? 2.048 -4.617 15.591 1.00 66.56 101 PHE A C 1
ATOM 807 O O . PHE A 1 101 ? 1.126 -4.322 16.349 1.00 66.56 101 PHE A O 1
ATOM 814 N N . LEU A 1 102 ? 1.858 -4.768 14.276 1.00 68.69 102 LEU A N 1
ATOM 815 C CA . LEU A 1 102 ? 0.539 -4.611 13.648 1.00 68.69 102 LEU A CA 1
ATOM 816 C C . LEU A 1 102 ? -0.471 -5.631 14.186 1.00 68.69 102 LEU A C 1
ATOM 818 O O . LEU A 1 102 ? -1.576 -5.244 14.562 1.00 68.69 102 LEU A O 1
ATOM 822 N N . ASP A 1 103 ? -0.073 -6.900 14.309 1.00 71.56 103 ASP A N 1
ATOM 823 C CA . ASP A 1 103 ? -0.938 -7.945 14.871 1.00 71.56 103 ASP A CA 1
ATOM 824 C C . ASP A 1 103 ? -1.343 -7.613 16.330 1.00 71.56 103 ASP A C 1
ATOM 826 O O . ASP A 1 103 ? -2.510 -7.740 16.693 1.00 71.56 103 ASP A O 1
ATOM 830 N N . LYS A 1 104 ? -0.432 -7.044 17.141 1.00 70.88 104 LYS A N 1
ATOM 831 C CA . LYS A 1 104 ? -0.760 -6.544 18.495 1.00 70.88 104 LYS A CA 1
ATOM 832 C C . LYS A 1 104 ? -1.783 -5.402 18.492 1.00 70.88 104 LYS A C 1
ATOM 834 O O . LYS A 1 104 ? -2.566 -5.297 19.437 1.00 70.88 104 LYS A O 1
ATOM 839 N N . ILE A 1 105 ? -1.757 -4.517 17.490 1.00 70.00 105 ILE A N 1
ATOM 840 C CA . ILE A 1 105 ? -2.737 -3.424 17.375 1.00 70.00 105 ILE A CA 1
ATOM 841 C C . ILE A 1 105 ? -4.128 -4.006 17.093 1.00 70.00 105 ILE A C 1
ATOM 843 O O . ILE A 1 105 ? -5.088 -3.617 17.762 1.00 70.00 105 ILE A O 1
ATOM 847 N N . ALA A 1 106 ? -4.229 -4.955 16.157 1.00 71.69 106 ALA A N 1
ATOM 848 C CA . ALA A 1 106 ? -5.484 -5.640 15.842 1.00 71.69 106 ALA A CA 1
ATOM 849 C C . ALA A 1 106 ? -6.058 -6.363 17.073 1.00 71.69 106 ALA A C 1
ATOM 851 O O . ALA A 1 106 ? -7.229 -6.170 17.411 1.00 71.69 106 ALA A O 1
ATOM 852 N N . ASP A 1 107 ? -5.211 -7.094 17.807 1.00 75.81 107 ASP A N 1
ATOM 853 C CA . ASP A 1 107 ? -5.598 -7.798 19.034 1.00 75.81 107 ASP A CA 1
ATOM 854 C C . ASP A 1 107 ? -6.118 -6.839 20.120 1.00 75.81 107 ASP A C 1
ATOM 856 O O . ASP A 1 107 ? -7.170 -7.085 20.717 1.00 75.81 107 ASP A O 1
ATOM 860 N N . LYS A 1 108 ? -5.421 -5.719 20.382 1.00 73.25 108 LYS A N 1
ATOM 861 C CA . LYS A 1 108 ? -5.852 -4.745 21.406 1.00 73.25 108 LYS A CA 1
ATOM 862 C C . LYS A 1 108 ? -7.132 -4.003 21.022 1.00 73.25 108 LYS A C 1
ATOM 864 O O . LYS A 1 108 ? -7.895 -3.632 21.913 1.00 73.25 108 LYS A O 1
ATOM 869 N N . LEU A 1 109 ? -7.358 -3.759 19.732 1.00 69.56 109 LEU A N 1
ATOM 870 C CA . LEU A 1 109 ? -8.575 -3.106 19.245 1.00 69.56 109 LEU A CA 1
ATOM 871 C C . LEU A 1 109 ? -9.749 -4.078 19.077 1.00 69.56 109 LEU A C 1
ATOM 873 O O . LEU A 1 109 ? -10.866 -3.611 18.863 1.00 69.56 109 LEU A O 1
ATOM 877 N N . GLN A 1 110 ? -9.519 -5.394 19.195 1.00 71.31 110 GLN A N 1
ATOM 878 C CA . GLN A 1 110 ? -10.519 -6.443 18.946 1.00 71.31 110 GLN A CA 1
ATOM 879 C C . GLN A 1 110 ? -11.257 -6.223 17.615 1.00 71.31 110 GLN A C 1
ATOM 881 O O . GLN A 1 110 ? -12.476 -6.372 17.520 1.00 71.31 110 GLN A O 1
ATOM 886 N N . SER A 1 111 ? -10.518 -5.795 16.592 1.00 68.50 111 SER A N 1
ATOM 887 C CA . SER A 1 111 ? -11.070 -5.333 15.321 1.00 68.50 111 SER A CA 1
ATOM 888 C C . SER A 1 111 ? -10.169 -5.757 14.170 1.00 68.50 111 SER A C 1
ATOM 890 O O . SER A 1 111 ? -8.945 -5.718 14.288 1.00 68.50 111 SER A O 1
ATOM 892 N N . ASP A 1 112 ? -10.777 -6.127 13.043 1.00 70.00 112 ASP A N 1
ATOM 893 C CA . ASP A 1 112 ? -10.049 -6.393 11.806 1.00 70.00 112 ASP A CA 1
ATOM 894 C C . ASP A 1 112 ? -9.540 -5.073 11.215 1.00 70.00 112 ASP A C 1
ATOM 896 O O . ASP A 1 112 ? -10.316 -4.243 10.730 1.00 70.00 112 ASP A O 1
ATOM 900 N N . ILE A 1 113 ? -8.221 -4.885 11.238 1.00 75.31 113 ILE A N 1
ATOM 901 C CA . ILE A 1 113 ? -7.558 -3.681 10.727 1.00 75.31 113 ILE A CA 1
ATOM 902 C C . ILE A 1 113 ? -6.972 -3.979 9.352 1.00 75.31 113 ILE A C 1
ATOM 904 O O . ILE A 1 113 ? -6.288 -4.983 9.156 1.00 75.31 113 ILE A O 1
ATOM 908 N N . GLY A 1 114 ? -7.268 -3.122 8.378 1.00 80.50 114 GLY A N 1
ATOM 909 C CA . GLY A 1 114 ? -6.603 -3.147 7.080 1.00 80.50 114 GLY A CA 1
ATOM 910 C C . GLY A 1 114 ? -5.269 -2.404 7.138 1.00 80.50 114 GLY A C 1
ATOM 911 O O . GLY A 1 114 ? -5.155 -1.371 7.793 1.00 80.50 114 GLY A O 1
ATOM 912 N N . TYR A 1 115 ? -4.262 -2.898 6.429 1.00 81.81 115 TYR A N 1
ATOM 913 C CA . TYR A 1 115 ? -2.933 -2.288 6.403 1.00 81.81 115 TYR A CA 1
ATOM 914 C C . TYR A 1 115 ? -2.532 -1.970 4.972 1.00 81.81 115 TYR A C 1
ATOM 916 O O . TYR A 1 115 ? -2.641 -2.829 4.098 1.00 81.81 115 TYR A O 1
ATOM 924 N N . VAL A 1 116 ? -2.040 -0.757 4.728 1.00 85.69 116 VAL A N 1
ATOM 925 C CA . VAL A 1 116 ? -1.499 -0.353 3.425 1.00 85.69 116 VAL A CA 1
ATOM 926 C C . VAL A 1 116 ? -0.115 0.232 3.629 1.00 85.69 116 VAL A C 1
ATOM 928 O O . VAL A 1 116 ? 0.025 1.312 4.179 1.00 85.69 116 VAL A O 1
ATOM 931 N N . ALA A 1 117 ? 0.911 -0.469 3.180 1.00 85.25 117 ALA A N 1
ATOM 932 C CA . ALA A 1 117 ? 2.296 -0.042 3.312 1.00 85.25 117 ALA A CA 1
ATOM 933 C C . ALA A 1 117 ? 2.859 0.447 1.976 1.00 85.25 117 ALA A C 1
ATOM 935 O O . ALA A 1 117 ? 2.397 0.014 0.919 1.00 85.25 117 ALA A O 1
ATOM 936 N N . THR A 1 118 ? 3.902 1.275 1.997 1.00 87.06 118 THR A N 1
ATOM 937 C CA . THR A 1 118 ? 4.742 1.544 0.824 1.00 87.06 118 THR A CA 1
ATOM 938 C C . THR A 1 118 ? 6.152 1.004 1.031 1.00 87.06 118 THR A C 1
ATOM 940 O O . THR A 1 118 ? 6.714 1.076 2.118 1.00 87.06 118 THR A O 1
ATOM 943 N N . MET A 1 119 ? 6.735 0.461 -0.033 1.00 86.75 119 MET A N 1
ATOM 944 C CA . MET A 1 119 ? 8.100 -0.050 -0.064 1.00 86.75 119 MET A CA 1
ATOM 945 C C . MET A 1 119 ? 8.833 0.499 -1.284 1.00 86.75 119 MET A C 1
ATOM 947 O O . MET A 1 119 ? 8.311 0.489 -2.409 1.00 86.75 119 MET A O 1
ATOM 951 N N . GLN A 1 120 ? 10.075 0.933 -1.093 1.00 84.75 120 GLN A N 1
ATOM 952 C CA . GLN A 1 120 ? 10.952 1.266 -2.199 1.00 84.75 120 GLN A CA 1
ATOM 953 C C . GLN A 1 120 ? 11.585 0.006 -2.783 1.00 84.75 120 GLN A C 1
ATOM 955 O O . GLN A 1 120 ? 12.263 -0.769 -2.115 1.00 84.75 120 GLN A O 1
ATOM 960 N N . ALA A 1 121 ? 11.438 -0.145 -4.092 1.00 82.75 121 ALA A N 1
ATOM 961 C CA . ALA A 1 121 ? 12.294 -1.032 -4.855 1.00 82.75 121 ALA A CA 1
ATOM 962 C C . ALA A 1 121 ? 13.494 -0.258 -5.414 1.00 82.75 121 ALA A C 1
ATOM 964 O O . ALA A 1 121 ? 13.421 0.949 -5.677 1.00 82.75 121 ALA A O 1
ATOM 965 N N . GLY A 1 122 ? 14.605 -0.965 -5.636 1.00 74.81 122 GLY A N 1
ATOM 966 C CA . GLY A 1 122 ? 15.704 -0.440 -6.447 1.00 74.81 122 GLY A CA 1
ATOM 967 C C . GLY A 1 122 ? 15.233 -0.058 -7.858 1.00 74.81 122 GLY A C 1
ATOM 968 O O . GLY A 1 122 ? 14.137 -0.415 -8.278 1.00 74.81 122 GLY A O 1
ATOM 969 N N . ARG A 1 123 ? 16.067 0.672 -8.607 1.00 71.38 123 ARG A N 1
ATOM 970 C CA . ARG A 1 123 ? 15.736 1.060 -9.988 1.00 71.38 123 ARG A CA 1
ATOM 971 C C . ARG A 1 123 ? 15.664 -0.166 -10.904 1.00 71.38 123 ARG A C 1
ATOM 973 O O . ARG A 1 123 ? 16.597 -0.969 -10.923 1.00 71.38 123 ARG A O 1
ATOM 980 N N . GLY A 1 124 ? 14.621 -0.244 -11.717 1.00 68.50 124 GLY A N 1
ATOM 981 C CA . GLY A 1 124 ? 14.372 -1.289 -12.700 1.00 68.50 124 GLY A CA 1
ATOM 982 C C . GLY A 1 124 ? 13.474 -2.417 -12.192 1.00 68.50 124 GLY A C 1
ATOM 983 O O . GLY A 1 124 ? 13.429 -2.745 -11.009 1.00 68.50 124 GLY A O 1
ATOM 984 N N . MET A 1 125 ? 12.794 -3.082 -13.125 1.00 68.06 125 MET A N 1
ATOM 985 C CA . MET A 1 125 ? 11.787 -4.096 -12.800 1.00 68.06 125 MET A CA 1
ATOM 986 C C . MET A 1 125 ? 12.331 -5.341 -12.122 1.00 68.06 125 MET A C 1
ATOM 988 O O . MET A 1 125 ? 11.750 -5.830 -11.155 1.00 68.06 125 MET A O 1
ATOM 992 N N . LYS A 1 126 ? 13.506 -5.787 -12.567 1.00 74.88 126 LYS A N 1
ATOM 993 C CA . LYS A 1 126 ? 14.232 -6.876 -11.923 1.00 74.88 126 LYS A CA 1
ATOM 994 C C . LYS A 1 126 ? 14.455 -6.592 -10.433 1.00 74.88 126 LYS A C 1
ATOM 996 O O . LYS A 1 126 ? 14.354 -7.501 -9.623 1.00 74.88 126 LYS A O 1
ATOM 1001 N N . LYS A 1 127 ? 14.668 -5.324 -10.053 1.00 80.12 127 LYS A N 1
ATOM 1002 C CA . LYS A 1 127 ? 14.809 -4.924 -8.647 1.00 80.12 127 LYS A CA 1
ATOM 1003 C C . LYS A 1 127 ? 13.491 -4.957 -7.881 1.00 80.12 127 LYS A C 1
ATOM 1005 O O . LYS A 1 127 ? 13.514 -5.292 -6.705 1.00 80.12 127 LYS A O 1
ATOM 1010 N N . ILE A 1 128 ? 12.360 -4.653 -8.518 1.00 82.69 128 ILE A N 1
ATOM 1011 C CA . ILE A 1 128 ? 11.033 -4.813 -7.901 1.00 82.69 128 ILE A CA 1
ATOM 1012 C C . ILE A 1 128 ? 10.767 -6.289 -7.597 1.00 82.69 128 ILE A C 1
ATOM 1014 O O . ILE A 1 128 ? 10.419 -6.621 -6.466 1.00 82.69 128 ILE A O 1
ATOM 1018 N N . GLN A 1 129 ? 10.982 -7.173 -8.574 1.00 82.69 129 GLN A N 1
ATOM 1019 C CA . GLN A 1 129 ? 10.768 -8.608 -8.393 1.00 82.69 129 GLN A CA 1
ATOM 1020 C C . GLN A 1 129 ? 11.721 -9.205 -7.344 1.00 82.69 129 GLN A C 1
ATOM 1022 O O . GLN A 1 129 ? 11.269 -9.934 -6.464 1.00 82.69 129 GLN A O 1
ATOM 1027 N N . GLU A 1 130 ? 13.016 -8.868 -7.409 1.00 83.81 130 GLU A N 1
ATOM 1028 C CA . GLU A 1 130 ? 14.023 -9.288 -6.420 1.00 83.81 130 GLU A CA 1
ATOM 1029 C C . GLU A 1 130 ? 13.611 -8.865 -5.007 1.00 83.81 130 GLU A C 1
ATOM 1031 O O . GLU A 1 130 ? 13.566 -9.698 -4.114 1.00 83.81 130 GLU A O 1
ATOM 1036 N N . VAL A 1 131 ? 13.221 -7.602 -4.805 1.00 83.44 131 VAL A N 1
ATOM 1037 C CA . VAL A 1 131 ? 12.825 -7.106 -3.479 1.00 83.44 131 VAL A CA 1
ATOM 1038 C C . VAL A 1 131 ? 11.566 -7.807 -2.955 1.00 83.44 131 VAL A C 1
ATOM 1040 O O . VAL A 1 131 ? 11.508 -8.138 -1.771 1.00 83.44 131 VAL A O 1
ATOM 1043 N N . ILE A 1 132 ? 10.572 -8.068 -3.812 1.00 83.12 132 ILE A N 1
ATOM 1044 C CA . ILE A 1 132 ? 9.357 -8.805 -3.426 1.00 83.12 132 ILE A CA 1
ATOM 1045 C C . ILE A 1 132 ? 9.706 -10.216 -2.931 1.00 83.12 132 ILE A C 1
ATOM 1047 O O . ILE A 1 132 ? 9.189 -10.648 -1.895 1.00 83.12 132 ILE A O 1
ATOM 1051 N N . ALA A 1 133 ? 10.604 -10.902 -3.643 1.00 83.44 133 ALA A N 1
ATOM 1052 C CA . ALA A 1 133 ? 11.055 -12.247 -3.306 1.00 83.44 133 ALA A CA 1
ATOM 1053 C C . ALA A 1 133 ? 11.956 -12.267 -2.058 1.00 83.44 133 ALA A C 1
ATOM 1055 O O . ALA A 1 133 ? 11.664 -12.991 -1.105 1.00 83.44 133 ALA A O 1
ATOM 1056 N N . ASP A 1 134 ? 13.001 -11.438 -2.026 1.00 83.19 134 ASP A N 1
ATOM 1057 C CA . ASP A 1 134 ? 14.009 -11.378 -0.957 1.00 83.19 134 ASP A CA 1
ATOM 1058 C C . ASP A 1 134 ? 13.385 -11.074 0.404 1.00 83.19 134 ASP A C 1
ATOM 1060 O O . ASP A 1 134 ? 13.797 -11.601 1.439 1.00 83.19 134 ASP A O 1
ATOM 1064 N N . LYS A 1 135 ? 12.361 -10.220 0.409 1.00 77.50 135 LYS A N 1
ATOM 1065 C CA . LYS A 1 135 ? 11.660 -9.810 1.625 1.00 77.50 135 LYS A CA 1
ATOM 1066 C C . LYS A 1 135 ? 10.435 -10.665 1.933 1.00 77.50 135 LYS A C 1
ATOM 1068 O O . LYS A 1 135 ? 9.752 -10.427 2.928 1.00 77.50 135 LYS A O 1
ATOM 1073 N N . ASN A 1 136 ? 10.172 -11.675 1.102 1.00 78.81 136 ASN A N 1
ATOM 1074 C CA . ASN A 1 136 ? 9.066 -12.612 1.246 1.00 78.81 136 ASN A CA 1
ATOM 1075 C C . ASN A 1 136 ? 7.725 -11.891 1.468 1.00 78.81 136 ASN A C 1
ATOM 1077 O O . ASN A 1 136 ? 6.942 -12.246 2.353 1.00 78.81 136 ASN A O 1
ATOM 1081 N N . VAL A 1 137 ? 7.485 -10.837 0.681 1.00 80.31 137 VAL A N 1
ATOM 1082 C CA . VAL A 1 137 ? 6.300 -9.965 0.767 1.00 80.31 137 VAL A CA 1
ATOM 1083 C C . VAL A 1 137 ? 5.018 -10.786 0.855 1.00 80.31 137 VAL A C 1
ATOM 1085 O O . VAL A 1 137 ? 4.115 -10.499 1.638 1.00 80.31 137 VAL A O 1
ATOM 1088 N N . THR A 1 138 ? 4.941 -11.853 0.077 1.00 76.81 138 THR A N 1
ATOM 1089 C CA . THR A 1 138 ? 3.696 -12.575 -0.182 1.00 76.81 138 THR A CA 1
ATOM 1090 C C . THR A 1 138 ? 3.310 -13.481 0.972 1.00 76.81 138 THR A C 1
ATOM 1092 O O . THR A 1 138 ? 2.144 -13.844 1.136 1.00 76.81 138 THR A O 1
ATOM 1095 N N . LYS A 1 139 ? 4.249 -13.755 1.881 1.00 77.75 139 LYS A N 1
ATOM 1096 C CA . LYS A 1 139 ? 3.946 -14.332 3.187 1.00 77.75 139 LYS A CA 1
ATOM 1097 C C . LYS A 1 139 ? 3.048 -13.413 4.023 1.00 77.75 139 LYS A C 1
ATOM 1099 O O . LYS A 1 139 ? 2.145 -13.924 4.682 1.00 77.75 139 LYS A O 1
ATOM 1104 N N . TYR A 1 140 ? 3.261 -12.098 3.969 1.00 76.75 140 TYR A N 1
ATOM 1105 C CA . TYR A 1 140 ? 2.648 -11.120 4.879 1.00 76.75 140 TYR A CA 1
ATOM 1106 C C . TYR A 1 140 ? 1.515 -10.305 4.252 1.00 76.75 140 TYR A C 1
ATOM 1108 O O . TYR A 1 140 ? 0.603 -9.889 4.963 1.00 76.75 140 TYR A O 1
ATOM 1116 N N . PHE A 1 141 ? 1.551 -10.106 2.936 1.00 81.69 141 PHE A N 1
ATOM 1117 C CA . PHE A 1 141 ? 0.611 -9.259 2.210 1.00 81.69 141 PHE A CA 1
ATOM 1118 C C . PHE A 1 141 ? -0.311 -10.088 1.315 1.00 81.69 141 PHE A C 1
ATOM 1120 O O . PHE A 1 141 ? 0.126 -11.005 0.623 1.00 81.69 141 PHE A O 1
ATOM 1127 N N . SER A 1 142 ? -1.602 -9.769 1.333 1.00 82.06 142 SER A N 1
ATOM 1128 C CA . SER A 1 142 ? -2.629 -10.376 0.481 1.00 82.06 142 SER A CA 1
ATOM 1129 C C . SER A 1 142 ? -2.709 -9.727 -0.901 1.00 82.06 142 SER A C 1
ATOM 1131 O O . SER A 1 142 ? -3.186 -10.371 -1.836 1.00 82.06 142 SER A O 1
ATOM 1133 N N . LYS A 1 143 ? -2.215 -8.491 -1.043 1.00 86.31 143 LYS A N 1
ATOM 1134 C CA . LYS A 1 143 ? -2.131 -7.761 -2.313 1.00 86.31 143 LYS A CA 1
ATOM 1135 C C . LYS A 1 143 ? -0.820 -7.004 -2.452 1.00 86.31 143 LYS A C 1
ATOM 1137 O O . LYS A 1 143 ? -0.336 -6.392 -1.500 1.00 86.31 143 LYS A O 1
ATOM 1142 N N . ILE A 1 144 ? -0.305 -6.986 -3.674 1.00 86.69 144 ILE A N 1
ATOM 1143 C CA . ILE A 1 144 ? 0.853 -6.192 -4.077 1.00 86.69 144 ILE A CA 1
ATOM 1144 C C . ILE A 1 144 ? 0.397 -5.223 -5.156 1.00 86.69 144 ILE A C 1
ATOM 1146 O O . ILE A 1 144 ? -0.155 -5.630 -6.175 1.00 86.69 144 ILE A O 1
ATOM 1150 N N . ILE A 1 145 ? 0.644 -3.939 -4.947 1.00 87.12 145 ILE A N 1
ATOM 1151 C CA . ILE A 1 145 ? 0.390 -2.900 -5.934 1.00 87.12 145 ILE A CA 1
ATOM 1152 C C . ILE A 1 145 ? 1.736 -2.418 -6.450 1.00 87.12 145 ILE A C 1
ATOM 1154 O O . ILE A 1 145 ? 2.481 -1.770 -5.723 1.00 87.12 145 ILE A O 1
ATOM 1158 N N . VAL A 1 146 ? 2.056 -2.719 -7.704 1.00 87.38 146 VAL A N 1
ATOM 1159 C CA . VAL A 1 146 ? 3.264 -2.200 -8.347 1.00 87.38 146 VAL A CA 1
ATOM 1160 C C . VAL A 1 146 ? 2.927 -0.876 -9.015 1.00 87.38 146 VAL A C 1
ATOM 1162 O O . VAL A 1 146 ? 2.067 -0.833 -9.893 1.00 87.38 146 VAL A O 1
ATOM 1165 N N . VAL A 1 147 ? 3.598 0.200 -8.613 1.00 85.31 147 VAL A N 1
ATOM 1166 C CA . VAL A 1 147 ? 3.430 1.539 -9.193 1.00 85.31 147 VAL A CA 1
ATOM 1167 C C . VAL A 1 147 ? 4.641 1.955 -10.008 1.00 85.31 147 VAL A C 1
ATOM 1169 O O . VAL A 1 147 ? 5.785 1.656 -9.657 1.00 85.31 147 VAL A O 1
ATOM 1172 N N . GLY A 1 148 ? 4.389 2.744 -11.048 1.00 81.25 148 GLY A N 1
ATOM 1173 C CA . GLY A 1 148 ? 5.455 3.457 -11.730 1.00 81.25 148 GLY A CA 1
ATOM 1174 C C . GLY A 1 148 ? 4.994 4.702 -12.463 1.00 81.25 148 GLY A C 1
ATOM 1175 O O . GLY A 1 148 ? 3.815 4.921 -12.747 1.00 81.25 148 GLY A O 1
ATOM 1176 N N . TYR A 1 149 ? 5.985 5.540 -12.745 1.00 73.12 149 TYR A N 1
ATOM 1177 C CA . TYR A 1 149 ? 5.810 6.858 -13.336 1.00 73.12 149 TYR A CA 1
ATOM 1178 C C . TYR A 1 149 ? 6.770 6.994 -14.524 1.00 73.12 149 TYR A C 1
ATOM 1180 O O . TYR A 1 149 ? 7.908 7.446 -14.369 1.00 73.12 149 TYR A O 1
ATOM 1188 N N . PRO A 1 150 ? 6.370 6.533 -15.719 1.00 64.31 150 PRO A N 1
ATOM 1189 C CA . PRO A 1 150 ? 7.210 6.645 -16.898 1.00 64.31 150 PRO A CA 1
ATOM 1190 C C . PRO A 1 150 ? 7.253 8.103 -17.369 1.00 64.31 150 PRO A C 1
ATOM 1192 O O . PRO A 1 150 ? 6.293 8.857 -17.219 1.00 64.31 150 PRO A O 1
ATOM 1195 N N . ARG A 1 151 ? 8.378 8.517 -17.965 1.00 58.16 151 ARG A N 1
ATOM 1196 C CA . ARG A 1 151 ? 8.685 9.931 -18.279 1.00 58.16 151 ARG A CA 1
ATOM 1197 C C . ARG A 1 151 ? 7.648 10.650 -19.158 1.00 58.16 151 ARG A C 1
ATOM 1199 O O . ARG A 1 151 ? 7.663 11.876 -19.201 1.00 58.16 151 ARG A O 1
ATOM 1206 N N . ARG A 1 152 ? 6.808 9.916 -19.897 1.00 56.00 152 ARG A N 1
ATOM 1207 C CA . ARG A 1 152 ? 5.892 10.459 -20.917 1.00 56.00 152 ARG A CA 1
ATOM 1208 C C . ARG A 1 152 ? 4.413 10.128 -20.705 1.00 56.00 152 ARG A C 1
ATOM 1210 O O . ARG A 1 152 ? 3.596 10.606 -21.487 1.00 56.00 152 ARG A O 1
ATOM 1217 N N . SER A 1 153 ? 4.040 9.348 -19.688 1.00 58.97 153 SER A N 1
ATOM 1218 C CA . SER A 1 153 ? 2.631 9.001 -19.449 1.00 58.97 153 SER A CA 1
ATOM 1219 C C . SER A 1 153 ? 2.153 9.437 -18.072 1.00 58.97 153 SER A C 1
ATOM 1221 O O . SER A 1 153 ? 2.935 9.716 -17.167 1.00 58.97 153 SER A O 1
ATOM 1223 N N . LYS A 1 154 ? 0.826 9.463 -17.908 1.00 65.12 154 LYS A N 1
ATOM 1224 C CA . LYS A 1 154 ? 0.210 9.456 -16.578 1.00 65.12 154 LYS A CA 1
ATOM 1225 C C . LYS A 1 154 ? 0.714 8.212 -15.835 1.00 65.12 154 LYS A C 1
ATOM 1227 O O . LYS A 1 154 ? 0.887 7.172 -16.474 1.00 65.12 154 LYS A O 1
ATOM 1232 N N . GLY A 1 155 ? 0.968 8.331 -14.531 1.00 70.31 155 GLY A N 1
ATOM 1233 C CA . GLY A 1 155 ? 1.390 7.199 -13.705 1.00 70.31 155 GLY A CA 1
ATOM 1234 C C . GLY A 1 155 ? 0.465 5.991 -13.874 1.00 70.31 155 GLY A C 1
ATOM 1235 O O . GLY A 1 155 ? -0.725 6.142 -14.175 1.00 70.31 155 GLY A O 1
ATOM 1236 N N . TYR A 1 156 ? 1.021 4.800 -13.698 1.00 76.81 156 TYR A N 1
ATOM 1237 C CA . TYR A 1 156 ? 0.287 3.544 -13.799 1.00 76.81 156 TYR A CA 1
ATOM 1238 C C . TYR A 1 156 ? 0.418 2.752 -12.498 1.00 76.81 156 TYR A C 1
ATOM 1240 O O . TYR A 1 156 ? 1.355 2.947 -11.716 1.00 76.81 156 TYR A O 1
ATOM 1248 N N . PHE A 1 157 ? -0.502 1.812 -12.301 1.00 78.50 157 PHE A N 1
ATOM 1249 C CA . PHE A 1 157 ? -0.330 0.744 -11.325 1.00 78.50 157 PHE A CA 1
ATOM 1250 C C . PHE A 1 157 ? -0.780 -0.600 -11.895 1.00 78.50 157 PHE A C 1
ATOM 1252 O O . PHE A 1 157 ? -1.585 -0.667 -12.829 1.00 78.50 157 PHE A O 1
ATOM 1259 N N . ILE A 1 158 ? -0.269 -1.669 -11.295 1.00 79.69 158 ILE A N 1
ATOM 1260 C CA . ILE A 1 158 ? -0.773 -3.031 -11.438 1.00 79.69 158 ILE A CA 1
ATOM 1261 C C . ILE A 1 158 ? -1.080 -3.569 -10.050 1.00 79.69 158 ILE A C 1
ATOM 1263 O O . ILE A 1 158 ? -0.310 -3.355 -9.118 1.00 79.69 158 ILE A O 1
ATOM 1267 N N . VAL A 1 159 ? -2.200 -4.274 -9.927 1.00 82.25 159 VAL A N 1
ATOM 1268 C CA . VAL A 1 159 ? -2.559 -5.015 -8.717 1.00 82.25 159 VAL A CA 1
ATOM 1269 C C . VAL A 1 159 ? -2.302 -6.492 -8.971 1.00 82.25 159 VAL A C 1
ATOM 1271 O O . VAL A 1 159 ? -2.772 -7.038 -9.967 1.00 82.25 159 VAL A O 1
ATOM 1274 N N . ILE A 1 160 ? -1.564 -7.119 -8.066 1.00 82.06 160 ILE A N 1
ATOM 1275 C CA . ILE A 1 160 ? -1.295 -8.551 -8.038 1.00 82.06 160 ILE A CA 1
ATOM 1276 C C . ILE A 1 160 ? -1.921 -9.078 -6.747 1.00 82.06 160 ILE A C 1
ATOM 1278 O O . ILE A 1 160 ? -1.457 -8.766 -5.646 1.00 82.06 160 ILE A O 1
ATOM 1282 N N . ASP A 1 161 ? -2.995 -9.854 -6.874 1.00 81.06 161 ASP A N 1
ATOM 1283 C CA . ASP A 1 161 ? -3.554 -10.588 -5.742 1.00 81.06 161 ASP A CA 1
ATOM 1284 C C . ASP A 1 161 ? -2.621 -11.751 -5.374 1.00 81.06 161 ASP A C 1
ATOM 1286 O O . ASP A 1 161 ? -2.099 -12.443 -6.250 1.00 81.06 161 ASP A O 1
ATOM 1290 N N . LYS A 1 162 ? -2.461 -12.039 -4.076 1.00 76.75 162 LYS A N 1
ATOM 1291 C CA . LYS A 1 162 ? -1.622 -13.152 -3.589 1.00 76.75 162 LYS A CA 1
ATOM 1292 C C . LYS A 1 162 ? -1.989 -14.503 -4.211 1.00 76.75 162 LYS A C 1
ATOM 1294 O O . LYS A 1 162 ? -1.113 -15.319 -4.473 1.00 76.75 162 LYS A O 1
ATOM 1299 N N . LYS A 1 163 ? -3.279 -14.745 -4.464 1.00 76.38 163 LYS A N 1
ATOM 1300 C CA . LYS A 1 163 ? -3.761 -15.975 -5.125 1.00 76.38 163 LYS A CA 1
ATOM 1301 C C . LYS A 1 163 ? -3.235 -16.134 -6.561 1.00 76.38 163 LYS A C 1
ATOM 1303 O O . LYS A 1 163 ? -3.129 -17.261 -7.030 1.00 76.38 163 LYS A O 1
ATOM 1308 N N . ASP A 1 164 ? -2.883 -15.030 -7.217 1.00 76.00 164 ASP A N 1
ATOM 1309 C CA . ASP A 1 164 ? -2.510 -14.985 -8.631 1.00 76.00 164 ASP A CA 1
ATOM 1310 C C . ASP A 1 164 ? -1.004 -14.732 -8.834 1.00 76.00 164 ASP A C 1
ATOM 1312 O O . ASP A 1 164 ? -0.524 -14.774 -9.967 1.00 76.00 164 ASP A O 1
ATOM 1316 N N . GLU A 1 165 ? -0.234 -14.528 -7.758 1.00 69.50 165 GLU A N 1
ATOM 1317 C CA . GLU A 1 165 ? 1.195 -14.181 -7.803 1.00 69.50 165 GLU A CA 1
ATOM 1318 C C . GLU A 1 165 ? 2.017 -15.150 -8.669 1.00 69.50 165 GLU A C 1
ATOM 1320 O O . GLU A 1 165 ? 2.747 -14.726 -9.561 1.00 69.50 165 GLU A O 1
ATOM 1325 N N . ASN A 1 166 ? 1.846 -16.459 -8.463 1.00 70.81 166 ASN A N 1
ATOM 1326 C CA . ASN A 1 166 ? 2.590 -17.493 -9.194 1.00 70.81 166 ASN A CA 1
ATOM 1327 C C . ASN A 1 166 ? 2.217 -17.578 -10.682 1.00 70.81 166 ASN A C 1
ATOM 1329 O O . ASN A 1 166 ? 2.890 -18.257 -11.455 1.00 70.81 166 ASN A O 1
ATOM 1333 N N . THR A 1 167 ? 1.125 -16.926 -11.078 1.00 75.50 167 THR A N 1
ATOM 1334 C CA . THR A 1 167 ? 0.647 -16.877 -12.465 1.00 75.50 167 THR A CA 1
ATOM 1335 C C . THR A 1 167 ? 0.915 -15.537 -13.139 1.00 75.50 167 THR A C 1
ATOM 1337 O O . THR A 1 167 ? 0.710 -15.420 -14.348 1.00 75.50 167 THR A O 1
ATOM 1340 N N . PHE A 1 168 ? 1.390 -14.544 -12.382 1.00 77.69 168 PHE A N 1
ATOM 1341 C CA . PHE A 1 168 ? 1.718 -13.227 -12.901 1.00 77.69 168 PHE A CA 1
ATOM 1342 C C . PHE A 1 168 ? 2.936 -13.297 -13.828 1.00 77.69 168 PHE A C 1
ATOM 1344 O O . PHE A 1 168 ? 3.995 -13.821 -13.463 1.00 77.69 168 PHE A O 1
ATOM 1351 N N . ASN A 1 169 ? 2.807 -12.768 -15.045 1.00 80.88 169 ASN A N 1
ATOM 1352 C CA . ASN A 1 169 ? 3.847 -12.873 -16.056 1.00 80.88 169 ASN A CA 1
ATOM 1353 C C . ASN A 1 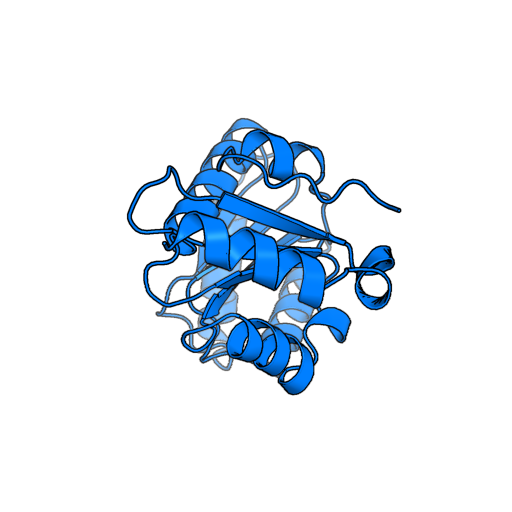169 ? 4.797 -11.670 -15.997 1.00 80.88 169 ASN A C 1
ATOM 1355 O O . ASN A 1 169 ? 4.710 -10.731 -16.790 1.00 80.88 169 ASN A O 1
ATOM 1359 N N . TRP A 1 170 ? 5.770 -11.743 -15.086 1.00 79.69 170 TRP A N 1
ATOM 1360 C CA . TRP A 1 170 ? 6.796 -10.709 -14.902 1.00 79.69 170 TRP A CA 1
ATOM 1361 C C . TRP A 1 170 ? 7.488 -10.300 -16.209 1.00 79.69 170 TRP A C 1
ATOM 1363 O O . TRP A 1 170 ? 7.644 -9.111 -16.481 1.00 79.69 170 TRP A O 1
ATOM 1373 N N . SER A 1 171 ? 7.832 -11.263 -17.070 1.00 80.12 171 SER A N 1
ATOM 1374 C CA . SER A 1 171 ? 8.488 -10.979 -18.352 1.00 80.12 171 SER A CA 1
ATOM 1375 C C . SER A 1 171 ? 7.582 -10.250 -19.348 1.00 80.12 171 SER A C 1
ATOM 1377 O O . SER A 1 171 ? 8.069 -9.474 -20.172 1.00 80.12 171 SER A O 1
ATOM 1379 N N . HIS A 1 172 ? 6.270 -10.491 -19.316 1.00 77.50 172 HIS A N 1
ATOM 1380 C CA . HIS A 1 172 ? 5.319 -9.740 -20.134 1.00 77.50 172 HIS A CA 1
ATOM 1381 C C . HIS A 1 172 ? 5.201 -8.298 -19.639 1.00 77.50 172 HIS A C 1
ATOM 1383 O O . HIS A 1 172 ? 5.316 -7.359 -20.432 1.00 77.50 172 HIS A O 1
ATOM 1389 N N . PHE A 1 173 ? 5.077 -8.119 -18.326 1.00 76.06 173 PHE A N 1
ATOM 1390 C CA . PHE A 1 173 ? 5.019 -6.802 -17.711 1.00 76.06 173 PHE A CA 1
ATOM 1391 C C . PHE A 1 173 ? 6.279 -5.964 -17.979 1.00 76.06 173 PHE A C 1
ATOM 1393 O O . PHE A 1 173 ? 6.165 -4.796 -18.346 1.00 76.06 173 PHE A O 1
ATOM 1400 N N . GLU A 1 174 ? 7.474 -6.553 -17.903 1.00 76.00 174 GLU A N 1
ATOM 1401 C CA . GLU A 1 174 ? 8.743 -5.892 -18.250 1.00 76.00 174 GLU A CA 1
ATOM 1402 C C . GLU A 1 174 ? 8.774 -5.349 -19.687 1.00 76.00 174 GLU A C 1
ATOM 1404 O O . GLU A 1 174 ? 9.292 -4.257 -19.949 1.00 76.00 174 GLU A O 1
ATOM 1409 N N . ARG A 1 175 ? 8.192 -6.091 -20.636 1.00 74.56 175 ARG A N 1
ATOM 1410 C CA . ARG A 1 175 ? 8.085 -5.652 -22.035 1.00 74.56 175 ARG A CA 1
ATOM 1411 C C . ARG A 1 175 ? 7.117 -4.481 -22.173 1.00 74.56 175 ARG A C 1
ATOM 1413 O O . ARG A 1 175 ? 7.431 -3.519 -22.870 1.00 74.56 175 ARG A O 1
ATOM 1420 N N . LEU A 1 176 ? 5.976 -4.534 -21.484 1.00 71.75 176 LEU A N 1
ATOM 1421 C CA . LEU A 1 176 ? 5.008 -3.434 -21.468 1.00 71.75 176 LEU A CA 1
ATOM 1422 C C . LEU A 1 176 ? 5.599 -2.164 -20.840 1.00 71.75 176 LEU A C 1
ATOM 1424 O O . LEU A 1 176 ? 5.438 -1.083 -21.398 1.00 71.75 176 LEU A O 1
ATOM 1428 N N . GLN A 1 177 ? 6.324 -2.300 -19.726 1.00 70.50 177 GLN A N 1
ATOM 1429 C CA . GLN A 1 177 ? 7.069 -1.213 -19.082 1.00 70.50 177 GLN A CA 1
ATOM 1430 C C . GLN A 1 177 ? 8.042 -0.549 -20.044 1.00 70.50 177 GLN A C 1
ATOM 1432 O O . GLN A 1 177 ? 8.016 0.667 -20.211 1.00 70.50 177 GLN A O 1
ATOM 1437 N N . SER A 1 178 ? 8.895 -1.351 -20.684 1.00 71.00 178 SER A N 1
ATOM 1438 C CA . SER A 1 178 ? 9.923 -0.848 -21.595 1.00 71.00 178 SER A CA 1
ATOM 1439 C C . SER A 1 178 ? 9.302 0.047 -22.674 1.00 71.00 178 SER A C 1
ATOM 1441 O O . SER A 1 178 ? 9.778 1.155 -22.895 1.00 71.00 178 SER A O 1
ATOM 1443 N N . ASN A 1 179 ? 8.162 -0.351 -23.245 1.00 65.94 179 ASN A N 1
ATOM 1444 C CA . ASN A 1 179 ? 7.438 0.449 -24.240 1.00 65.94 179 ASN A CA 1
ATOM 1445 C C . ASN A 1 179 ? 6.893 1.794 -23.719 1.00 65.94 179 ASN A C 1
ATOM 1447 O O . ASN A 1 179 ? 6.585 2.663 -24.525 1.00 65.94 179 ASN A O 1
ATOM 1451 N N . LEU A 1 180 ? 6.728 1.973 -22.405 1.00 65.06 180 LEU A N 1
ATOM 1452 C CA . LEU A 1 180 ? 6.267 3.231 -21.801 1.00 65.06 180 LEU A CA 1
ATOM 1453 C C . LEU A 1 180 ? 7.419 4.205 -21.500 1.00 65.06 180 LEU A C 1
ATOM 1455 O O . LEU A 1 180 ? 7.186 5.411 -21.380 1.00 65.06 180 LEU A O 1
ATOM 1459 N N . TYR A 1 181 ? 8.646 3.699 -21.337 1.00 62.88 181 TYR A N 1
ATOM 1460 C CA . TYR A 1 181 ? 9.834 4.503 -21.017 1.00 62.88 181 TYR A CA 1
ATOM 1461 C C . TYR A 1 181 ? 10.636 4.956 -22.251 1.00 62.88 181 TYR A C 1
ATOM 1463 O O . TYR A 1 181 ? 11.387 5.931 -22.131 1.00 62.88 181 TYR A O 1
ATOM 1471 N N . TYR A 1 182 ? 10.474 4.286 -23.398 1.00 54.75 182 TYR A N 1
ATOM 1472 C CA . TYR A 1 182 ? 11.086 4.626 -24.694 1.00 54.75 182 TYR A CA 1
ATOM 1473 C C . TYR A 1 182 ? 10.096 5.370 -25.606 1.00 54.75 182 TYR A C 1
ATOM 1475 O O . TYR A 1 182 ? 10.514 6.360 -26.259 1.00 54.75 182 TYR A O 1
#

pLDDT: mean 71.48, std 11.43, range [35.53, 88.88]

Radius of gyration: 16.42 Å; chains: 1; bounding box: 35×28×48 Å

InterPro domains:
  IPR027417 P-loop containing nucleoside triphosphate hydrolase [G3DSA:3.40.50.300] (7-119)
  IPR027417 P-loop containing nucleoside triphosphate hydrolase [SSF52540] (12-121)

Secondary structure (DSSP, 8-state):
-----PEES-HHHHHTT--TT-EEEEEE-TTSSHHHHHHHHHHHHHHTT--EEEEES---TT-HHHHHHHHHHHHH-TT--S--EEEEE-GGG--SHHHHHHHHHHHHHTS--EEEEEEEPPSSHHHHHHHHHHTTHHHH-SEEEEEE--TTS--EEEEEEGGGGGG--HHHHHHHHHHHH-